Protein AF-A0A3N5GX51-F1 (afdb_monomer)

Radius of gyration: 27.59 Å; Cα contacts (8 Å, |Δi|>4): 186; chains: 1; bounding box: 92×57×41 Å

Nearest PDB structures (foldseek):
  5y5w-assembly4_D  TM=2.421E-01  e=8.648E+00  Homo sapiens

Solvent-accessible surface area (backbone atoms only — not comparable to full-atom values): 8881 Å² total; per-residue (Å²): 140,85,93,82,86,91,78,85,84,88,85,88,86,83,84,77,70,78,79,72,75,76,76,72,75,71,75,81,77,78,60,68,58,28,33,59,52,16,63,95,54,56,75,67,40,78,26,59,36,74,55,97,92,37,81,47,56,26,27,15,38,71,50,98,87,62,94,50,30,28,42,38,49,61,83,74,50,96,59,79,56,68,55,24,32,60,50,15,64,94,55,56,77,67,37,78,26,58,36,67,44,98,87,72,48,76,48,60,26,26,15,42,59,41,98,85,73,44,75,35,24,42,39,52,80,84,60,74,78,72,94,75,85,78,80,85,85,130

Secondary structure (DSSP, 8-state):
--------S----------------PPPPPPHHHHHTTTTPPTT-EEEEEETTEEEEEEEEE-TTSS-EEEEEGGG-SS--HHHHHTTTTPPTT-EEEEE-TTS-EEEEEEE--TTSPPPEEEETTPPPPTT------

Mean predicted aligned error: 16.86 Å

Sequence (138 aa):
MNRSTRLLGAILSFLIAPLALAQEHAPPAPPQEAVAACAGREAGASCAFQHDGRSVAGSCLAMSGGTLVACAPLHLRRGPPPEALEACRGQQDGASCQFTAPRGETIAGVCRSGPRGEPAACAPKDLPPPSGAGGSGG

Structure (mmCIF, N/CA/C/O backbone):
data_AF-A0A3N5GX51-F1
#
_entry.id   AF-A0A3N5GX51-F1
#
loop_
_atom_site.group_PDB
_atom_site.id
_atom_site.type_symbol
_atom_site.label_atom_id
_atom_site.label_alt_id
_atom_site.label_comp_id
_atom_site.label_asym_id
_atom_site.label_entity_id
_atom_site.label_seq_id
_atom_site.pdbx_PDB_ins_code
_atom_site.Cartn_x
_atom_site.Cartn_y
_atom_site.Cartn_z
_atom_site.occupancy
_atom_site.B_iso_or_equiv
_atom_site.auth_seq_id
_atom_site.auth_comp_id
_atom_site.auth_asym_id
_atom_site.auth_atom_id
_atom_site.pdbx_PDB_model_num
ATOM 1 N N . MET A 1 1 ? 76.720 -28.436 20.892 1.00 39.09 1 MET A N 1
ATOM 2 C CA . MET A 1 1 ? 75.809 -29.387 20.219 1.00 39.09 1 MET A CA 1
ATOM 3 C C . MET A 1 1 ? 75.014 -30.138 21.289 1.00 39.09 1 MET A C 1
ATOM 5 O O . MET A 1 1 ? 75.662 -30.605 22.205 1.00 39.09 1 MET A O 1
ATOM 9 N N . ASN A 1 2 ? 73.688 -30.280 21.371 1.00 38.16 2 ASN A N 1
ATOM 10 C CA . ASN A 1 2 ? 72.528 -29.879 20.574 1.00 38.16 2 ASN A CA 1
ATOM 11 C C . ASN A 1 2 ? 71.311 -29.817 21.529 1.00 38.16 2 ASN A C 1
ATOM 13 O O . ASN A 1 2 ? 71.095 -30.737 22.314 1.00 38.16 2 ASN A O 1
ATOM 17 N N . ARG A 1 3 ? 70.523 -28.736 21.457 1.00 49.31 3 ARG A N 1
ATOM 18 C CA . ARG A 1 3 ? 69.204 -28.574 22.092 1.00 49.31 3 ARG A CA 1
ATOM 19 C C . ARG A 1 3 ? 68.151 -28.856 21.024 1.00 49.31 3 ARG A C 1
ATOM 21 O O . ARG A 1 3 ? 67.994 -28.019 20.146 1.00 49.31 3 ARG A O 1
ATOM 28 N N . SER A 1 4 ? 67.502 -30.016 21.031 1.00 50.44 4 SER A N 1
ATOM 29 C CA . SER A 1 4 ? 66.404 -30.381 20.109 1.00 50.44 4 SER A CA 1
ATOM 30 C C . SER A 1 4 ? 66.030 -31.823 20.435 1.00 50.44 4 SER A C 1
ATOM 32 O O . SER A 1 4 ? 66.813 -32.717 20.163 1.00 50.44 4 SER A O 1
ATOM 34 N N . THR A 1 5 ? 64.935 -32.168 21.103 1.00 55.06 5 THR A N 1
ATOM 35 C CA . THR A 1 5 ? 63.580 -32.156 20.538 1.00 55.06 5 THR A CA 1
ATOM 36 C C . THR A 1 5 ? 62.630 -32.611 21.658 1.00 55.06 5 THR A C 1
ATOM 38 O O . THR A 1 5 ? 62.280 -33.778 21.784 1.00 55.06 5 THR A O 1
ATOM 41 N N . ARG A 1 6 ? 62.234 -31.694 22.542 1.00 53.66 6 ARG A N 1
ATOM 42 C CA . ARG A 1 6 ? 61.010 -31.858 23.337 1.00 53.66 6 ARG A CA 1
ATOM 43 C C . ARG A 1 6 ? 60.012 -30.898 22.733 1.00 53.66 6 ARG A C 1
ATOM 45 O O . ARG A 1 6 ? 60.163 -29.713 22.978 1.00 53.66 6 ARG A O 1
ATOM 52 N N . LEU A 1 7 ? 59.119 -31.405 21.888 1.00 48.09 7 LEU A N 1
ATOM 53 C CA . LEU A 1 7 ? 57.846 -30.807 21.449 1.00 48.09 7 LEU A CA 1
ATOM 54 C C . LEU A 1 7 ? 57.251 -31.737 20.374 1.00 48.09 7 LEU A C 1
ATOM 56 O O . LEU A 1 7 ? 57.010 -31.351 19.235 1.00 48.09 7 LEU A O 1
ATOM 60 N N . LEU A 1 8 ? 57.060 -33.010 20.731 1.00 50.62 8 LEU A N 1
ATOM 61 C CA . LEU A 1 8 ? 56.153 -33.881 19.990 1.00 50.62 8 LEU A CA 1
ATOM 62 C C . LEU A 1 8 ? 54.723 -33.513 20.401 1.00 50.62 8 LEU A C 1
ATOM 64 O O . LEU A 1 8 ? 54.283 -33.841 21.497 1.00 50.62 8 LEU A O 1
ATOM 68 N N . GLY A 1 9 ? 54.063 -32.768 19.513 1.00 50.22 9 GLY A N 1
ATOM 69 C CA . GLY A 1 9 ? 52.644 -32.892 19.173 1.00 50.22 9 GLY A CA 1
ATOM 70 C C . GLY A 1 9 ? 51.629 -32.891 20.313 1.00 50.22 9 GLY A C 1
ATOM 71 O O . GLY A 1 9 ? 51.115 -33.945 20.668 1.00 50.22 9 GLY A O 1
ATOM 72 N N . ALA A 1 10 ? 51.255 -31.710 20.808 1.00 55.56 10 ALA A N 1
ATOM 73 C CA . ALA A 1 10 ? 50.065 -31.569 21.652 1.00 55.56 10 ALA A CA 1
ATOM 74 C C . ALA A 1 10 ? 49.391 -30.188 21.546 1.00 55.56 10 ALA A C 1
ATOM 76 O O . ALA A 1 10 ? 48.939 -29.670 22.556 1.00 55.56 10 ALA A O 1
ATOM 77 N N . ILE A 1 11 ? 49.346 -29.536 20.372 1.00 57.50 11 ILE A N 1
ATOM 78 C CA . ILE A 1 11 ? 48.615 -28.255 20.236 1.00 57.50 11 ILE A CA 1
ATOM 79 C C . ILE A 1 11 ? 48.038 -28.058 18.821 1.00 57.50 11 ILE A C 1
ATOM 81 O O . ILE A 1 11 ? 48.350 -27.089 18.137 1.00 57.50 11 ILE A O 1
ATOM 85 N N . LEU A 1 12 ? 47.200 -28.984 18.348 1.00 56.91 12 LEU A N 1
ATOM 86 C CA . LEU A 1 12 ? 46.427 -28.779 17.109 1.00 56.91 12 LEU A CA 1
ATOM 87 C C . LEU A 1 12 ? 44.989 -29.316 17.212 1.00 56.91 12 LEU A C 1
ATOM 89 O O . LEU A 1 12 ? 44.415 -29.766 16.228 1.00 56.91 12 LEU A O 1
ATOM 93 N N . SER A 1 13 ? 44.394 -29.238 18.409 1.00 58.62 13 SER A N 1
ATOM 94 C CA . SER A 1 13 ? 43.065 -29.807 18.698 1.00 58.62 13 SER A CA 1
ATOM 95 C C . SER A 1 13 ? 42.041 -28.811 19.262 1.00 58.62 13 SER A C 1
ATOM 97 O O . SER A 1 13 ? 41.167 -29.224 20.012 1.00 58.62 13 SER A O 1
ATOM 99 N N . PHE A 1 14 ? 42.106 -27.516 18.923 1.00 56.25 14 PHE A N 1
ATOM 100 C CA . PHE A 1 14 ? 41.074 -26.537 19.330 1.00 56.25 14 PHE A CA 1
ATOM 101 C C . PHE A 1 14 ? 40.836 -25.424 18.289 1.00 56.25 14 PHE A C 1
ATOM 103 O O . PHE A 1 14 ? 40.862 -24.238 18.594 1.00 56.25 14 PHE A O 1
ATOM 110 N N . LEU A 1 15 ? 40.580 -25.807 17.034 1.00 54.66 15 LEU A N 1
ATOM 111 C CA . LEU A 1 15 ? 40.000 -24.917 16.012 1.00 54.66 15 LEU A CA 1
ATOM 112 C C . LEU A 1 15 ? 38.788 -25.565 15.326 1.00 54.66 15 LEU A C 1
ATOM 114 O O . LEU A 1 15 ? 38.605 -25.460 14.120 1.00 54.66 15 LEU A O 1
ATOM 118 N N . ILE A 1 16 ? 37.938 -26.237 16.102 1.00 58.69 16 ILE A N 1
ATOM 119 C CA . ILE A 1 16 ? 36.578 -26.564 15.666 1.00 58.69 16 ILE A CA 1
ATOM 120 C C . ILE A 1 16 ? 35.664 -25.651 16.472 1.00 58.69 16 ILE A C 1
ATOM 122 O O . ILE A 1 16 ? 35.064 -26.049 17.468 1.00 58.69 16 ILE A O 1
ATOM 126 N N . ALA A 1 17 ? 35.630 -24.376 16.079 1.00 57.59 17 ALA A N 1
ATOM 127 C CA . ALA A 1 17 ? 34.497 -23.540 16.431 1.00 57.59 17 ALA A CA 1
ATOM 128 C C . ALA A 1 17 ? 33.246 -24.285 15.942 1.00 57.59 17 ALA A C 1
ATOM 130 O O . ALA A 1 17 ? 33.249 -24.746 14.793 1.00 57.59 17 ALA A O 1
ATOM 131 N N . PRO A 1 18 ? 32.189 -24.444 16.757 1.00 49.53 18 PRO A N 1
ATOM 132 C CA . PRO A 1 18 ? 30.918 -24.814 16.181 1.00 49.53 18 PRO A CA 1
ATOM 133 C C . PRO A 1 18 ? 30.607 -23.672 15.217 1.00 49.53 18 PRO A C 1
ATOM 135 O O . PRO A 1 18 ? 30.454 -22.523 15.636 1.00 49.53 18 PRO A O 1
ATOM 138 N N . LEU A 1 19 ? 30.601 -23.975 13.919 1.00 54.62 19 LEU A N 1
ATOM 139 C CA . LEU A 1 19 ? 29.862 -23.199 12.941 1.00 54.62 19 LEU A CA 1
ATOM 140 C C . LEU A 1 19 ? 28.436 -23.205 13.474 1.00 54.62 19 LEU A C 1
ATOM 142 O O . LEU A 1 19 ? 27.671 -24.139 13.240 1.00 54.62 19 LEU A O 1
ATOM 146 N N . ALA A 1 20 ? 28.138 -22.209 14.308 1.00 54.41 20 ALA A N 1
ATOM 147 C CA . ALA A 1 20 ? 26.796 -21.826 14.645 1.00 54.41 20 ALA A CA 1
ATOM 148 C C . ALA A 1 20 ? 26.153 -21.620 13.285 1.00 54.41 20 ALA A C 1
ATOM 150 O O . ALA A 1 20 ? 26.490 -20.674 12.571 1.00 54.41 20 ALA A O 1
ATOM 151 N N . LEU A 1 21 ? 25.339 -22.592 12.880 1.00 47.53 21 LEU A N 1
ATOM 152 C CA . LEU A 1 21 ? 24.487 -22.461 11.726 1.00 47.53 21 LEU A CA 1
ATOM 153 C C . LEU A 1 21 ? 23.607 -21.266 12.060 1.00 47.53 21 LEU A C 1
ATOM 155 O O . LEU A 1 21 ? 22.617 -21.385 12.783 1.00 47.53 21 LEU A O 1
ATOM 159 N N . ALA A 1 22 ? 24.019 -20.097 11.578 1.00 53.72 22 ALA A N 1
ATOM 160 C CA . ALA A 1 22 ? 23.105 -19.047 11.224 1.00 53.72 22 ALA A CA 1
ATOM 161 C C . ALA A 1 22 ? 22.161 -19.707 10.219 1.00 53.72 22 ALA A C 1
ATOM 163 O O . ALA A 1 22 ? 22.420 -19.750 9.021 1.00 53.72 22 ALA A O 1
ATOM 164 N N . GLN A 1 23 ? 21.111 -20.337 10.745 1.00 52.75 23 GLN A N 1
ATOM 165 C CA . GLN A 1 23 ? 19.905 -20.662 10.013 1.00 52.75 23 GLN A CA 1
ATOM 166 C C . GLN A 1 23 ? 19.317 -19.296 9.674 1.00 52.75 23 GLN A C 1
ATOM 168 O O . GLN A 1 23 ? 18.456 -18.772 10.386 1.00 52.75 23 GLN A O 1
ATOM 173 N N . GLU A 1 24 ? 19.909 -18.658 8.667 1.00 42.06 24 GLU A N 1
ATOM 174 C CA . GLU A 1 24 ? 19.423 -17.438 8.065 1.00 42.06 24 GLU A CA 1
ATOM 175 C C . GLU A 1 24 ? 18.073 -17.838 7.489 1.00 42.06 24 GLU A C 1
ATOM 177 O O . GLU A 1 24 ? 17.985 -18.502 6.457 1.00 42.06 24 GLU A O 1
ATOM 182 N N . HIS A 1 25 ? 17.025 -17.594 8.277 1.00 47.31 25 HIS A N 1
ATOM 183 C CA . HIS A 1 25 ? 15.653 -17.871 7.903 1.00 47.31 25 HIS A CA 1
ATOM 184 C C . HIS A 1 25 ? 15.378 -17.010 6.680 1.00 47.31 25 HIS A C 1
ATOM 186 O O . HIS A 1 25 ? 15.026 -15.835 6.805 1.00 47.31 25 HIS A O 1
ATOM 192 N N . ALA A 1 26 ? 15.602 -17.588 5.501 1.00 56.78 26 ALA A N 1
ATOM 193 C CA . ALA A 1 26 ? 15.223 -16.966 4.257 1.00 56.78 26 ALA A CA 1
ATOM 194 C C . ALA A 1 26 ? 13.728 -16.642 4.378 1.00 56.78 26 ALA A C 1
ATOM 196 O O . ALA A 1 26 ? 12.948 -17.514 4.784 1.00 56.78 26 ALA A O 1
ATOM 197 N N . PRO A 1 27 ? 13.323 -15.390 4.114 1.00 61.72 27 PRO A N 1
ATOM 198 C CA . PRO A 1 27 ? 11.922 -15.029 4.181 1.00 61.72 27 PRO A CA 1
ATOM 199 C C . PRO A 1 27 ? 11.120 -15.973 3.274 1.00 61.72 27 PRO A C 1
ATOM 201 O O . PRO A 1 27 ? 11.611 -16.359 2.208 1.00 61.72 27 PRO A O 1
ATOM 204 N N . PRO A 1 28 ? 9.911 -16.379 3.695 1.00 68.88 28 PRO A N 1
ATOM 205 C CA . PRO A 1 28 ? 9.097 -17.303 2.922 1.00 68.88 28 PRO A CA 1
ATOM 206 C C . PRO A 1 28 ? 8.882 -16.749 1.511 1.00 68.88 28 PRO A C 1
ATOM 208 O O . PRO A 1 28 ? 8.533 -15.578 1.338 1.00 68.88 28 PRO A O 1
ATOM 211 N N . ALA A 1 29 ? 9.114 -17.595 0.506 1.00 75.81 29 ALA A N 1
ATOM 212 C CA . ALA A 1 29 ? 8.829 -17.257 -0.881 1.00 75.81 29 ALA A CA 1
ATOM 213 C C . ALA A 1 29 ? 7.332 -16.929 -1.040 1.00 75.81 29 ALA A C 1
ATOM 215 O O . ALA A 1 29 ? 6.501 -17.528 -0.347 1.00 75.81 29 ALA A O 1
ATOM 216 N N . PRO A 1 30 ? 6.964 -15.984 -1.924 1.00 78.12 30 PRO A N 1
ATOM 217 C CA . PRO A 1 30 ? 5.563 -15.668 -2.150 1.00 78.12 30 PRO A CA 1
ATOM 218 C C . PRO A 1 30 ? 4.811 -16.896 -2.686 1.00 78.12 30 PRO A C 1
ATOM 220 O O . PRO A 1 30 ? 5.393 -17.694 -3.427 1.00 78.12 30 PRO A O 1
ATOM 223 N N . PRO A 1 31 ? 3.513 -17.034 -2.366 1.00 86.06 31 PRO A N 1
ATOM 224 C CA . PRO A 1 31 ? 2.691 -18.094 -2.931 1.00 86.06 31 PRO A CA 1
ATOM 225 C C . PRO A 1 31 ? 2.658 -18.003 -4.463 1.00 86.06 31 PRO A C 1
ATOM 227 O O . PRO A 1 31 ? 2.616 -16.909 -5.041 1.00 86.06 31 PRO A O 1
ATOM 230 N N . GLN A 1 32 ? 2.669 -19.159 -5.129 1.00 88.19 32 GLN A N 1
ATOM 231 C CA . GLN A 1 32 ? 2.775 -19.259 -6.589 1.00 88.19 32 GLN A CA 1
ATOM 232 C C . GLN A 1 32 ? 1.616 -18.527 -7.285 1.00 88.19 32 GLN A C 1
ATOM 234 O O . GLN A 1 32 ? 1.808 -17.856 -8.298 1.00 88.19 32 GLN A O 1
ATOM 239 N N . GLU A 1 33 ? 0.417 -18.611 -6.713 1.00 89.31 33 GLU A N 1
ATOM 240 C CA . GLU A 1 33 ? -0.793 -17.951 -7.192 1.00 89.31 33 GLU A CA 1
ATOM 241 C C . GLU A 1 33 ? -0.687 -16.416 -7.185 1.00 89.31 33 GLU A C 1
ATOM 243 O O . GLU A 1 33 ? -1.211 -15.764 -8.090 1.00 89.31 33 GLU A O 1
ATOM 248 N N . ALA A 1 34 ? 0.057 -15.826 -6.243 1.00 89.50 34 ALA A N 1
ATOM 249 C CA . ALA A 1 34 ? 0.304 -14.385 -6.218 1.00 89.50 34 ALA A CA 1
ATOM 250 C C . ALA A 1 34 ? 1.264 -13.951 -7.334 1.00 89.50 34 ALA A C 1
ATOM 252 O O . ALA A 1 34 ? 1.091 -12.878 -7.914 1.00 89.50 34 ALA A O 1
ATOM 253 N N . VAL A 1 35 ? 2.261 -14.778 -7.660 1.00 89.50 35 VAL A N 1
ATOM 254 C CA . VAL A 1 35 ? 3.176 -14.533 -8.788 1.00 89.50 35 VAL A CA 1
ATOM 255 C C . VAL A 1 35 ? 2.429 -14.681 -10.114 1.00 89.50 35 VAL A C 1
ATOM 257 O O . VAL A 1 35 ? 2.526 -13.815 -10.982 1.00 89.50 35 VAL A O 1
ATOM 260 N N . ALA A 1 36 ? 1.616 -15.731 -10.252 1.00 91.25 36 ALA A N 1
ATOM 261 C CA . ALA A 1 36 ? 0.816 -15.981 -11.449 1.00 91.25 36 ALA A CA 1
ATOM 262 C C . ALA A 1 36 ? -0.171 -14.839 -11.745 1.00 91.25 36 ALA A C 1
ATOM 264 O O . ALA A 1 36 ? -0.317 -14.443 -12.900 1.00 91.25 36 ALA A O 1
ATOM 265 N N . ALA A 1 37 ? -0.790 -14.250 -10.715 1.00 90.69 37 ALA A N 1
ATOM 266 C CA . ALA A 1 37 ? -1.695 -13.109 -10.873 1.00 90.69 37 ALA A CA 1
ATOM 267 C C . ALA A 1 37 ? -1.025 -11.871 -11.506 1.00 90.69 37 ALA A C 1
ATOM 269 O O . ALA A 1 37 ? -1.713 -11.038 -12.104 1.00 90.69 37 ALA A O 1
ATOM 270 N N . CYS A 1 38 ? 0.302 -11.765 -11.402 1.00 91.81 38 CYS A N 1
ATOM 271 C CA . CYS A 1 38 ? 1.110 -10.666 -11.926 1.00 91.81 38 CYS A CA 1
ATOM 272 C C . CYS A 1 38 ? 2.002 -11.051 -13.113 1.00 91.81 38 CYS A C 1
ATOM 274 O O . CYS A 1 38 ? 2.758 -10.211 -13.601 1.00 91.81 38 CYS A O 1
ATOM 276 N N . ALA A 1 39 ? 1.899 -12.282 -13.620 1.00 89.12 39 ALA A N 1
ATOM 277 C CA . ALA A 1 39 ? 2.650 -12.717 -14.790 1.00 89.12 39 ALA A CA 1
ATOM 278 C C . ALA A 1 39 ? 2.319 -11.830 -16.004 1.00 89.12 39 ALA A C 1
ATOM 280 O O . ALA A 1 39 ? 1.160 -11.699 -16.398 1.00 89.12 39 ALA A O 1
ATOM 281 N N . GLY A 1 40 ? 3.343 -11.188 -16.573 1.00 84.19 40 GLY A N 1
ATOM 282 C CA . GLY A 1 40 ? 3.189 -10.264 -17.701 1.00 84.19 40 GLY A CA 1
ATOM 283 C C . GLY A 1 40 ? 2.499 -8.937 -17.361 1.00 84.19 40 GLY A C 1
ATOM 284 O O . GLY A 1 40 ? 2.127 -8.207 -18.276 1.00 84.19 40 GLY A O 1
ATOM 285 N N . ARG A 1 41 ? 2.308 -8.615 -16.074 1.00 86.00 41 ARG A N 1
ATOM 286 C CA . ARG A 1 41 ? 1.761 -7.329 -15.623 1.00 86.00 41 ARG A CA 1
ATOM 287 C C . ARG A 1 41 ? 2.865 -6.386 -15.162 1.00 86.00 41 ARG A C 1
ATOM 289 O O . ARG A 1 41 ? 3.918 -6.810 -14.698 1.00 86.00 41 ARG A O 1
ATOM 296 N N . GLU A 1 42 ? 2.589 -5.093 -15.252 1.00 82.69 42 GLU A N 1
ATOM 297 C CA . GLU A 1 42 ? 3.498 -4.042 -14.798 1.00 82.69 42 GLU A CA 1
ATOM 298 C C . GLU A 1 42 ? 3.390 -3.816 -13.284 1.00 82.69 42 GLU A C 1
ATOM 300 O O . GLU A 1 42 ? 2.371 -4.122 -12.653 1.00 82.69 42 GLU A O 1
ATOM 305 N N . ALA A 1 43 ? 4.436 -3.242 -12.685 1.00 82.88 43 ALA A N 1
ATOM 306 C CA . ALA A 1 43 ? 4.383 -2.816 -11.292 1.00 82.88 43 ALA A CA 1
ATOM 307 C C . ALA A 1 43 ? 3.262 -1.778 -11.093 1.00 82.88 43 ALA A C 1
ATOM 309 O O . ALA A 1 43 ? 3.125 -0.832 -11.861 1.00 82.88 43 ALA A O 1
ATOM 310 N N . GLY A 1 44 ? 2.456 -1.954 -10.047 1.00 75.69 44 GLY A N 1
ATOM 311 C CA . GLY A 1 44 ? 1.294 -1.115 -9.755 1.00 75.69 44 GLY A CA 1
ATOM 312 C C . GLY A 1 44 ? -0.020 -1.589 -10.381 1.00 75.69 44 GLY A C 1
ATOM 313 O O . GLY A 1 44 ? -1.070 -1.125 -9.943 1.00 75.69 44 GLY A O 1
ATOM 314 N N . ALA A 1 45 ? -0.003 -2.544 -11.318 1.00 86.69 45 ALA A N 1
ATOM 315 C CA . ALA A 1 45 ? -1.232 -3.117 -11.864 1.00 86.69 45 ALA A CA 1
ATOM 316 C C . ALA A 1 45 ? -2.064 -3.798 -10.766 1.00 86.69 45 ALA A C 1
ATOM 318 O O . ALA A 1 45 ? -1.522 -4.523 -9.927 1.00 86.69 45 ALA A O 1
ATOM 319 N N . SER A 1 46 ? -3.381 -3.589 -10.780 1.00 86.56 46 SER A N 1
ATOM 320 C CA . SER A 1 46 ? -4.303 -4.286 -9.882 1.00 86.56 46 SER A CA 1
ATOM 321 C C . SER A 1 46 ? -4.288 -5.792 -10.152 1.00 86.56 46 SER A C 1
ATOM 323 O O . SER A 1 46 ? -4.279 -6.234 -11.304 1.00 86.56 46 SER A O 1
ATOM 325 N N . CYS A 1 47 ? -4.308 -6.582 -9.086 1.00 90.56 47 CYS A N 1
ATOM 326 C CA . CYS A 1 47 ? -4.302 -8.039 -9.127 1.00 90.56 47 CYS A CA 1
ATOM 327 C C . CYS A 1 47 ? -5.175 -8.606 -8.001 1.00 90.56 47 CYS A C 1
ATOM 329 O O . CYS A 1 47 ? -5.409 -7.946 -6.988 1.00 90.56 47 CYS A O 1
ATOM 331 N N . ALA A 1 48 ? -5.655 -9.836 -8.172 1.00 90.56 48 ALA A N 1
ATOM 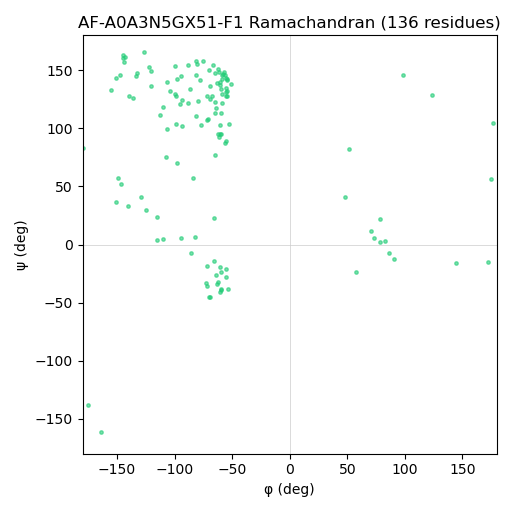332 C CA . ALA A 1 48 ? -6.340 -10.585 -7.127 1.00 90.56 48 ALA A CA 1
ATOM 333 C C . ALA A 1 48 ? -6.057 -12.084 -7.282 1.00 90.56 48 ALA A C 1
ATOM 335 O O . ALA A 1 48 ? -5.917 -12.570 -8.406 1.00 90.56 48 ALA A O 1
ATOM 336 N N . PHE A 1 49 ? -5.976 -12.809 -6.169 1.00 90.56 49 PHE A N 1
ATOM 337 C CA . PHE A 1 49 ? -5.797 -14.263 -6.146 1.00 90.56 49 PHE A CA 1
ATOM 338 C C . PHE A 1 49 ? -6.549 -14.892 -4.969 1.00 90.56 49 PHE A C 1
ATOM 340 O O . PHE A 1 49 ? -6.942 -14.202 -4.030 1.00 90.56 49 PHE A O 1
ATOM 347 N N . GLN A 1 50 ? -6.768 -16.205 -5.026 1.00 88.38 50 GLN A N 1
ATOM 348 C CA . GLN A 1 50 ? -7.365 -16.977 -3.936 1.00 88.38 50 GLN A CA 1
ATOM 349 C C . GLN A 1 50 ? -6.258 -17.663 -3.136 1.00 88.38 50 GLN A C 1
ATOM 351 O O . GLN A 1 50 ? -5.452 -18.376 -3.722 1.00 88.38 50 GLN A O 1
ATOM 356 N N . HIS A 1 51 ? -6.252 -17.496 -1.818 1.00 84.50 51 HIS A N 1
ATOM 357 C CA . HIS A 1 51 ? -5.328 -18.178 -0.910 1.00 84.50 51 HIS A CA 1
ATOM 358 C C . HIS A 1 51 ? -6.082 -18.603 0.347 1.00 84.50 51 HIS A C 1
ATOM 360 O O . HIS A 1 51 ? -6.815 -17.797 0.923 1.00 84.50 51 HIS A O 1
ATOM 366 N N . ASP A 1 52 ? -5.983 -19.880 0.724 1.00 84.31 52 ASP A N 1
ATOM 367 C CA . ASP A 1 52 ? -6.725 -20.472 1.851 1.00 84.31 52 ASP A CA 1
ATOM 368 C C . ASP A 1 52 ? -8.234 -20.146 1.854 1.00 84.31 52 ASP A C 1
ATOM 370 O O . ASP A 1 52 ? -8.837 -19.816 2.877 1.00 84.31 52 ASP A O 1
ATOM 374 N N . GLY A 1 53 ? -8.862 -20.177 0.673 1.00 83.00 53 GLY A N 1
ATOM 375 C CA . GLY A 1 53 ? -10.292 -19.886 0.511 1.00 83.00 53 GLY A CA 1
ATOM 376 C C . GLY A 1 53 ? -10.672 -18.407 0.658 1.00 83.00 53 GLY A C 1
ATOM 377 O O . GLY A 1 53 ? -11.857 -18.078 0.607 1.00 83.00 53 GLY A O 1
ATOM 378 N N . ARG A 1 54 ? -9.697 -17.502 0.805 1.00 84.12 54 ARG A N 1
ATOM 379 C CA . ARG A 1 54 ? -9.905 -16.051 0.857 1.00 84.12 54 ARG A CA 1
ATOM 380 C C . ARG A 1 54 ? -9.441 -15.389 -0.432 1.00 84.12 54 ARG A C 1
ATOM 382 O O . ARG A 1 54 ? -8.394 -15.730 -0.975 1.00 84.12 54 ARG A O 1
ATOM 389 N N . SER A 1 55 ? -10.218 -14.412 -0.888 1.00 85.31 55 SER A N 1
ATOM 390 C CA . SER A 1 55 ? -9.812 -13.532 -1.978 1.00 85.31 55 SER A CA 1
ATOM 391 C C . SER A 1 55 ? -8.878 -12.456 -1.441 1.00 85.31 55 SER A C 1
ATOM 393 O O . SER A 1 55 ? -9.228 -11.734 -0.507 1.00 85.31 55 SER A O 1
ATOM 395 N N . VAL A 1 56 ? -7.686 -12.363 -2.019 1.00 87.50 56 VAL A N 1
ATOM 396 C CA . VAL A 1 56 ? -6.672 -11.368 -1.682 1.00 87.50 56 VAL A CA 1
ATOM 397 C C . VAL A 1 56 ? -6.525 -10.440 -2.875 1.00 87.50 56 VAL A C 1
ATOM 399 O O . VAL A 1 56 ? -6.035 -10.849 -3.926 1.00 87.50 56 VAL A O 1
ATOM 402 N N . ALA A 1 57 ? -6.955 -9.189 -2.716 1.00 88.50 57 ALA A N 1
ATOM 403 C CA . ALA A 1 57 ? -6.789 -8.146 -3.719 1.00 88.50 57 ALA A CA 1
ATOM 404 C C . ALA A 1 57 ? -5.576 -7.268 -3.397 1.00 88.50 57 ALA A C 1
ATOM 406 O O . ALA A 1 57 ? -5.321 -6.915 -2.240 1.00 88.50 57 ALA A O 1
ATOM 407 N N . GLY A 1 58 ? -4.854 -6.855 -4.433 1.00 88.50 58 GLY A N 1
ATOM 408 C CA . GLY A 1 58 ? -3.883 -5.793 -4.290 1.00 88.50 58 GLY A CA 1
ATOM 409 C C . GLY A 1 58 ? -3.217 -5.353 -5.578 1.00 88.50 58 GLY A C 1
ATOM 410 O O . GLY A 1 58 ? -3.890 -5.159 -6.590 1.00 88.50 58 GLY A O 1
ATOM 411 N N . SER A 1 59 ? -1.908 -5.121 -5.523 1.00 89.00 59 SER A N 1
ATOM 412 C CA . SER A 1 59 ? -1.151 -4.586 -6.654 1.00 89.00 59 SER A CA 1
ATOM 413 C C . SER A 1 59 ? 0.131 -5.368 -6.889 1.00 89.00 59 SER A C 1
ATOM 415 O O . SER A 1 59 ? 0.792 -5.796 -5.942 1.00 89.00 59 SER A O 1
ATOM 417 N N . CYS A 1 60 ? 0.512 -5.506 -8.156 1.00 90.25 60 CYS A N 1
ATOM 418 C CA . CYS A 1 60 ? 1.768 -6.130 -8.542 1.00 90.25 60 CYS A CA 1
ATOM 419 C C . CYS A 1 60 ? 2.952 -5.294 -8.045 1.00 90.25 60 CYS A C 1
ATOM 421 O O . CYS A 1 60 ? 3.068 -4.111 -8.369 1.00 90.25 60 CYS A O 1
ATOM 423 N N . LEU A 1 61 ? 3.830 -5.898 -7.247 1.00 85.19 61 LEU A N 1
ATOM 424 C CA . LEU A 1 61 ? 5.048 -5.271 -6.735 1.00 85.19 61 LEU A CA 1
ATOM 425 C C . LEU A 1 61 ? 6.269 -6.062 -7.184 1.00 85.19 61 LEU A C 1
ATOM 427 O O . LEU A 1 61 ? 6.280 -7.288 -7.099 1.00 85.19 61 LEU A O 1
ATOM 431 N N . ALA A 1 62 ? 7.303 -5.346 -7.625 1.00 83.38 62 ALA A N 1
ATOM 432 C CA . ALA A 1 62 ? 8.606 -5.937 -7.881 1.00 83.38 62 ALA A CA 1
ATOM 433 C C . ALA A 1 62 ? 9.280 -6.279 -6.546 1.00 83.38 62 ALA A C 1
ATOM 435 O O . ALA A 1 62 ? 9.382 -5.425 -5.661 1.00 83.38 62 ALA A O 1
ATOM 436 N N . MET A 1 63 ? 9.739 -7.519 -6.398 1.00 71.00 63 MET A N 1
ATOM 437 C CA . MET A 1 63 ? 10.525 -7.922 -5.232 1.00 71.00 63 MET A CA 1
ATOM 438 C C . MET A 1 63 ? 11.995 -7.512 -5.392 1.00 71.00 63 MET A C 1
ATOM 440 O O . MET A 1 63 ? 12.545 -7.520 -6.498 1.00 71.00 63 MET A O 1
ATOM 444 N N . SER A 1 64 ? 12.645 -7.165 -4.277 1.00 60.78 64 SER A N 1
ATOM 445 C CA . SER A 1 64 ? 14.081 -6.868 -4.221 1.00 60.78 64 SER A CA 1
ATOM 446 C C . SER A 1 64 ? 14.877 -8.104 -4.660 1.00 60.78 64 SER A C 1
ATOM 448 O O . SER A 1 64 ? 14.970 -9.071 -3.912 1.00 60.78 64 SER A O 1
ATOM 450 N N . GLY A 1 65 ? 15.394 -8.098 -5.891 1.00 60.75 65 GLY A N 1
ATOM 451 C CA . GLY A 1 65 ? 16.041 -9.261 -6.520 1.00 60.75 65 GLY A CA 1
ATOM 452 C C . GLY A 1 65 ? 15.799 -9.380 -8.031 1.00 60.75 65 GLY A C 1
ATOM 453 O O . GLY A 1 65 ? 16.568 -10.049 -8.710 1.00 60.75 65 GLY A O 1
ATOM 454 N N . GLY A 1 66 ? 14.804 -8.664 -8.570 1.00 60.50 66 GLY A N 1
ATOM 455 C CA . GLY A 1 66 ? 14.619 -8.486 -10.015 1.00 60.50 66 GLY A CA 1
ATOM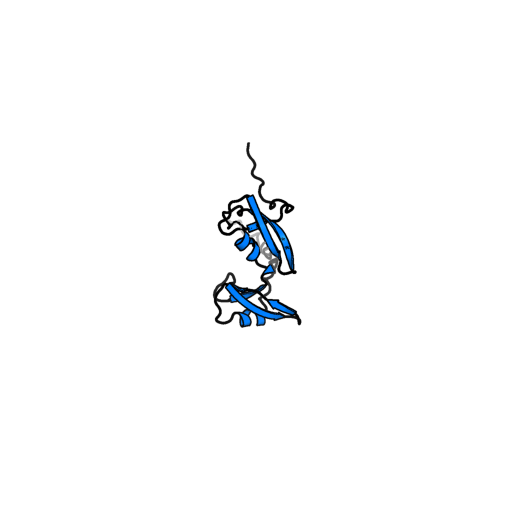 456 C C . GLY A 1 66 ? 13.587 -9.418 -10.663 1.00 60.50 66 GLY A C 1
ATOM 457 O O . GLY A 1 66 ? 13.396 -10.561 -10.257 1.00 60.50 66 GLY A O 1
ATOM 458 N N . THR A 1 67 ? 12.905 -8.859 -11.671 1.00 59.56 67 THR A N 1
ATOM 459 C CA . THR A 1 67 ? 11.915 -9.430 -12.618 1.00 59.56 67 THR A CA 1
ATOM 460 C C . THR A 1 67 ? 10.648 -10.090 -12.072 1.00 59.56 67 THR A C 1
ATOM 462 O O . THR A 1 67 ? 9.648 -10.135 -12.786 1.00 59.56 67 THR A O 1
ATOM 465 N N . LEU A 1 68 ? 10.636 -10.570 -10.831 1.00 62.03 68 LEU A N 1
ATOM 466 C CA . LEU A 1 68 ? 9.435 -11.141 -10.230 1.00 62.03 68 LEU A CA 1
ATOM 467 C C . LEU A 1 68 ? 8.526 -10.034 -9.692 1.00 62.03 68 LEU A C 1
ATOM 469 O O . LEU A 1 68 ? 8.832 -9.373 -8.696 1.00 62.03 68 LEU A O 1
ATOM 473 N N . VAL A 1 69 ? 7.391 -9.866 -10.366 1.00 77.38 69 VAL A N 1
ATOM 474 C CA . VAL A 1 69 ? 6.222 -9.142 -9.866 1.00 77.38 69 VAL A CA 1
ATOM 475 C C . VAL A 1 69 ? 5.273 -10.139 -9.212 1.00 77.38 69 VAL A C 1
ATOM 477 O O . VAL A 1 69 ? 4.856 -11.110 -9.839 1.00 77.38 69 VAL A O 1
ATOM 480 N N . ALA A 1 70 ? 4.933 -9.901 -7.950 1.00 87.62 70 ALA A N 1
ATOM 481 C CA . ALA A 1 70 ? 3.949 -10.691 -7.217 1.00 87.62 70 ALA A CA 1
ATOM 482 C C . ALA A 1 70 ? 2.801 -9.801 -6.749 1.00 87.62 70 ALA A C 1
ATOM 484 O O . ALA A 1 70 ? 2.989 -8.609 -6.480 1.00 87.62 70 ALA A O 1
ATOM 485 N N . CYS A 1 71 ? 1.610 -10.383 -6.650 1.00 88.44 71 CYS A N 1
ATOM 486 C CA . CYS A 1 71 ? 0.444 -9.687 -6.142 1.00 88.44 71 CYS A CA 1
ATOM 487 C C . CYS A 1 71 ? 0.589 -9.462 -4.639 1.00 88.44 71 CYS A C 1
ATOM 489 O O . CYS A 1 71 ? 0.499 -10.400 -3.848 1.00 88.44 71 CYS A O 1
ATOM 491 N N . ALA A 1 72 ? 0.826 -8.214 -4.246 1.00 84.94 72 ALA A N 1
ATOM 492 C CA . ALA A 1 72 ? 0.939 -7.839 -2.850 1.00 84.94 72 ALA A CA 1
ATOM 493 C C . ALA A 1 72 ? -0.382 -7.228 -2.360 1.00 84.94 72 ALA A C 1
ATOM 495 O O . ALA A 1 72 ? -0.876 -6.288 -2.994 1.00 84.94 72 ALA A O 1
ATOM 496 N N . PRO A 1 73 ? -0.939 -7.700 -1.227 1.00 80.00 73 PRO A N 1
ATOM 497 C CA . PRO A 1 73 ? -2.077 -7.060 -0.581 1.00 80.00 73 PRO A CA 1
ATOM 498 C C . PRO A 1 73 ? -1.830 -5.564 -0.364 1.00 80.00 73 PRO A C 1
ATOM 500 O O . PRO A 1 73 ? -0.753 -5.169 0.092 1.00 80.00 73 PRO A O 1
ATOM 503 N N . LEU A 1 74 ? -2.845 -4.729 -0.608 1.00 66.12 74 LEU A N 1
ATOM 504 C CA . LEU A 1 74 ? -2.752 -3.271 -0.407 1.00 66.12 74 LEU A CA 1
ATOM 505 C C . LEU A 1 74 ? -2.331 -2.896 1.023 1.00 66.12 74 LEU A C 1
ATOM 507 O O . LEU A 1 74 ? -1.676 -1.880 1.225 1.00 66.12 74 LEU A O 1
ATOM 511 N N . HIS A 1 75 ? -2.642 -3.746 2.004 1.00 62.50 75 HIS A N 1
ATOM 512 C CA . HIS A 1 75 ? -2.338 -3.534 3.423 1.00 62.50 75 HIS A CA 1
ATOM 513 C C . HIS A 1 75 ? -0.845 -3.671 3.767 1.00 62.50 75 HIS A C 1
ATOM 515 O O . HIS A 1 75 ? -0.423 -3.212 4.823 1.00 62.50 75 HIS A O 1
ATOM 521 N N . LEU A 1 76 ? -0.040 -4.306 2.903 1.00 55.31 76 LEU A N 1
ATOM 522 C CA . LEU A 1 76 ? 1.412 -4.420 3.095 1.00 55.31 76 LEU A CA 1
ATOM 523 C C . LEU A 1 76 ? 2.174 -3.201 2.558 1.00 55.31 76 LEU A C 1
ATOM 525 O O . LEU A 1 76 ? 3.381 -3.077 2.786 1.00 55.31 76 LEU A O 1
ATOM 529 N N . ARG A 1 77 ? 1.496 -2.269 1.872 1.00 61.78 77 ARG A N 1
ATOM 530 C CA . ARG A 1 77 ? 2.081 -0.961 1.565 1.00 61.78 77 ARG A CA 1
ATOM 531 C C . ARG A 1 77 ? 2.283 -0.246 2.903 1.00 61.78 77 ARG A C 1
ATOM 533 O O . ARG A 1 77 ? 1.319 0.118 3.560 1.00 61.78 77 ARG A O 1
ATOM 540 N N . ARG A 1 78 ? 3.540 -0.007 3.300 1.00 65.31 78 ARG A N 1
ATOM 541 C CA . ARG A 1 78 ? 3.920 0.809 4.480 1.00 65.31 78 ARG A CA 1
ATOM 542 C C . ARG A 1 78 ? 3.545 2.301 4.343 1.00 65.31 78 ARG A C 1
ATOM 544 O O . ARG A 1 78 ? 4.189 3.151 4.948 1.00 65.31 78 ARG A O 1
ATOM 551 N N . GLY A 1 79 ? 2.571 2.636 3.505 1.00 72.62 79 GLY A N 1
ATOM 552 C CA . GLY A 1 79 ? 2.208 4.002 3.160 1.00 72.62 79 GLY A CA 1
ATOM 553 C C . GLY A 1 79 ? 0.721 4.271 3.375 1.00 72.62 79 GLY A C 1
ATOM 554 O O . GLY A 1 79 ? -0.059 3.331 3.535 1.00 72.62 79 GLY A O 1
ATOM 555 N N . PRO A 1 80 ? 0.329 5.553 3.379 1.00 77.19 80 PRO A N 1
ATOM 556 C CA . PRO A 1 80 ? -1.071 5.942 3.440 1.00 77.19 80 PRO A CA 1
ATOM 557 C C . PRO A 1 80 ? -1.861 5.331 2.270 1.00 77.19 80 PRO A C 1
ATOM 559 O O . PRO A 1 80 ? -1.305 5.136 1.182 1.00 77.19 80 PRO A O 1
ATOM 562 N N . PRO A 1 81 ? -3.151 5.019 2.478 1.00 82.38 81 PRO A N 1
ATOM 563 C CA . PRO A 1 81 ? -4.000 4.509 1.412 1.00 82.38 81 PRO A CA 1
ATOM 564 C C . PRO A 1 81 ? -4.141 5.557 0.287 1.00 82.38 81 PRO A C 1
ATOM 566 O O . PRO A 1 81 ? -4.072 6.760 0.567 1.00 82.38 81 PRO A O 1
ATOM 569 N N . PRO A 1 82 ? -4.342 5.137 -0.976 1.00 84.19 82 PRO A N 1
ATOM 570 C CA . PRO A 1 82 ? -4.474 6.054 -2.110 1.00 84.19 82 PRO A CA 1
ATOM 571 C C . PRO A 1 82 ? -5.548 7.123 -1.900 1.00 84.19 82 PRO A C 1
ATOM 573 O O . PRO A 1 82 ? -5.333 8.283 -2.228 1.00 84.19 82 PRO A O 1
ATOM 576 N N . GLU A 1 83 ? -6.671 6.762 -1.283 1.00 88.38 83 GLU A N 1
ATOM 577 C CA . GLU A 1 83 ? -7.787 7.666 -1.009 1.00 88.38 83 GLU A CA 1
ATOM 578 C C . GLU A 1 83 ? -7.380 8.808 -0.064 1.00 88.38 83 GLU A C 1
ATOM 580 O O . GLU A 1 83 ? -7.832 9.941 -0.222 1.00 88.38 83 GLU A O 1
ATOM 585 N N . ALA A 1 84 ? -6.476 8.541 0.885 1.00 89.88 84 ALA A N 1
ATOM 586 C CA . ALA A 1 84 ? -5.941 9.569 1.773 1.00 89.88 84 ALA A CA 1
ATOM 587 C C . ALA A 1 84 ? -4.965 10.510 1.050 1.00 89.88 84 ALA A C 1
ATOM 589 O O . ALA A 1 84 ? -4.905 11.690 1.390 1.00 89.88 84 ALA A O 1
ATOM 590 N N . LEU A 1 85 ? -4.207 10.012 0.069 1.00 89.94 85 LEU A N 1
ATOM 591 C CA . LEU A 1 85 ? -3.324 10.835 -0.767 1.00 89.94 85 LEU A CA 1
ATOM 592 C C . LEU A 1 85 ? -4.135 11.730 -1.708 1.00 89.94 85 LEU A C 1
ATOM 594 O O . LEU A 1 85 ? -3.886 12.929 -1.803 1.00 89.94 85 LEU A O 1
ATOM 598 N N . GLU A 1 86 ? -5.151 11.163 -2.355 1.00 90.94 86 GLU A N 1
ATOM 599 C CA . GLU A 1 86 ? -6.049 11.882 -3.259 1.00 90.94 86 GLU A CA 1
ATOM 600 C C . GLU A 1 86 ? -6.793 13.017 -2.550 1.00 90.94 86 GLU A C 1
ATOM 602 O O . GLU A 1 86 ? -6.870 14.123 -3.085 1.00 90.94 86 GLU A O 1
ATOM 607 N N . ALA A 1 87 ? -7.257 12.790 -1.316 1.00 92.94 87 ALA A N 1
ATOM 608 C CA . ALA A 1 87 ? -7.927 13.808 -0.503 1.00 92.94 87 ALA A CA 1
ATOM 609 C C . ALA A 1 87 ? -7.048 15.038 -0.191 1.00 92.94 87 ALA A C 1
ATOM 611 O O . ALA A 1 87 ? -7.574 16.094 0.161 1.00 92.94 87 ALA A O 1
ATOM 612 N N . CYS A 1 88 ? -5.725 14.909 -0.315 1.00 94.69 88 CYS A N 1
ATOM 613 C CA . CYS A 1 88 ? -4.754 15.970 -0.049 1.00 94.69 88 CYS A CA 1
ATOM 614 C C . CYS A 1 88 ? -3.978 16.421 -1.290 1.00 94.69 88 CYS A C 1
ATOM 616 O O . CYS A 1 88 ? -3.109 17.290 -1.193 1.00 94.69 88 CYS A O 1
ATOM 618 N N . ARG A 1 89 ? -4.293 15.884 -2.474 1.00 92.31 89 ARG A N 1
ATOM 619 C CA . ARG A 1 89 ? -3.606 16.255 -3.711 1.00 92.31 89 ARG A CA 1
ATOM 620 C C . ARG A 1 89 ? -3.858 17.727 -4.038 1.00 92.31 89 ARG A C 1
ATOM 622 O O . ARG A 1 89 ? -4.987 18.127 -4.300 1.00 92.31 89 ARG A O 1
ATOM 629 N N . GLY A 1 90 ? -2.787 18.520 -4.060 1.00 89.06 90 GLY A N 1
ATOM 630 C CA . GLY A 1 90 ? -2.850 19.964 -4.317 1.00 89.06 90 GLY A CA 1
ATOM 631 C C . GLY A 1 90 ? -3.305 20.804 -3.118 1.00 89.06 90 GLY A C 1
ATOM 632 O O . GLY A 1 90 ? -3.398 22.022 -3.243 1.00 89.06 90 GLY A O 1
ATOM 633 N N . GLN A 1 91 ? -3.551 20.178 -1.966 1.00 90.62 91 GLN A N 1
ATOM 634 C CA . GLN A 1 91 ? -3.891 20.868 -0.727 1.00 90.62 91 GLN A CA 1
ATOM 635 C C . GLN A 1 91 ? -2.623 21.227 0.055 1.00 90.62 91 GLN A C 1
ATOM 637 O O . GLN A 1 91 ? -1.582 20.585 -0.081 1.00 90.62 91 GLN A O 1
ATOM 642 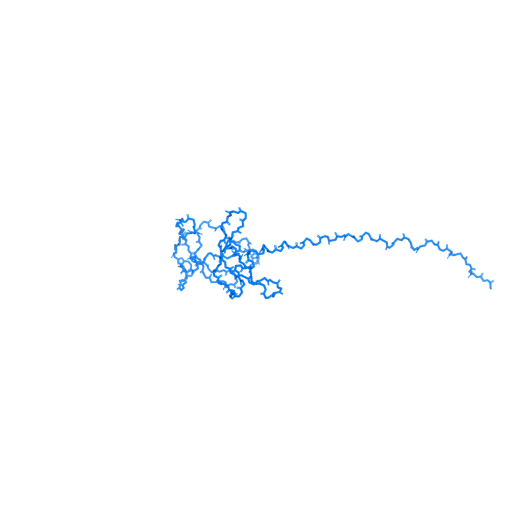N N . GLN A 1 92 ? -2.716 22.264 0.885 1.00 89.06 92 GLN A N 1
ATOM 643 C CA . GLN A 1 92 ? -1.630 22.668 1.780 1.00 89.06 92 GLN A CA 1
ATOM 644 C C . GLN A 1 92 ? -1.592 21.788 3.038 1.00 89.06 92 GLN A C 1
ATOM 646 O O . GLN A 1 92 ? -2.619 21.253 3.469 1.00 89.06 92 GLN A O 1
ATOM 651 N N . ASP A 1 93 ? -0.417 21.682 3.663 1.00 89.44 93 ASP A N 1
ATOM 652 C CA . ASP A 1 93 ? -0.286 21.060 4.982 1.00 89.44 93 ASP A CA 1
ATOM 653 C C . ASP A 1 93 ? -1.224 21.740 5.995 1.00 89.44 93 ASP A C 1
ATOM 655 O O . ASP A 1 93 ? -1.340 22.964 6.053 1.00 89.44 93 ASP A O 1
ATOM 659 N N . GLY A 1 94 ? -1.928 20.933 6.789 1.00 88.06 94 GLY A N 1
ATOM 660 C CA . GLY A 1 94 ? -2.932 21.395 7.749 1.00 88.06 94 GLY A CA 1
ATOM 661 C C . GLY A 1 94 ? -4.341 21.593 7.176 1.00 88.06 94 GLY A C 1
ATOM 662 O O . GLY A 1 94 ? -5.276 21.785 7.957 1.00 88.06 94 GLY A O 1
ATOM 663 N N . ALA A 1 95 ? -4.541 21.495 5.856 1.00 94.06 95 ALA A N 1
ATOM 664 C CA . ALA A 1 95 ? -5.874 21.559 5.259 1.00 94.06 95 ALA A CA 1
ATOM 665 C C . ALA A 1 95 ? -6.770 20.425 5.779 1.00 94.06 95 ALA A C 1
ATOM 667 O O . ALA A 1 95 ? -6.325 19.288 5.936 1.00 94.06 95 ALA A O 1
ATOM 668 N N . SER A 1 96 ? -8.045 20.726 6.041 1.00 94.06 96 SER A N 1
ATOM 669 C CA . SER A 1 96 ? -9.015 19.698 6.434 1.00 94.06 96 SER A CA 1
ATOM 670 C C . SER A 1 96 ? -9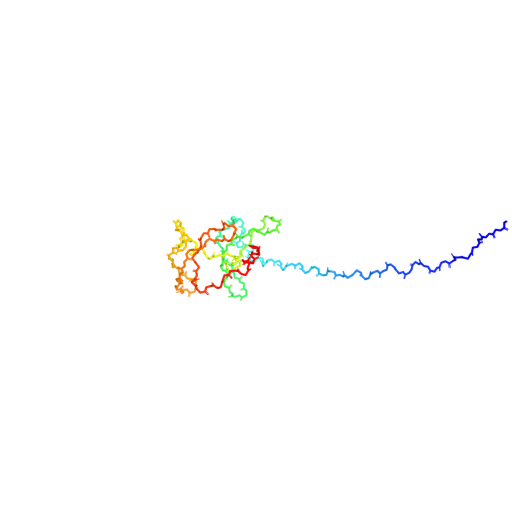.307 18.771 5.257 1.00 94.06 96 SER A C 1
ATOM 672 O O . SER A 1 96 ? -9.504 19.231 4.135 1.00 94.06 96 SER A O 1
ATOM 674 N N . CYS A 1 97 ? -9.351 17.472 5.527 1.00 94.06 97 CYS A N 1
ATOM 675 C CA . CYS A 1 97 ? -9.571 16.435 4.525 1.00 94.06 97 CYS A CA 1
ATOM 676 C C . CYS A 1 97 ? -10.434 15.307 5.100 1.00 94.06 97 CYS A C 1
ATOM 678 O O . CYS A 1 97 ? -10.560 15.156 6.320 1.00 94.06 97 CYS A O 1
ATOM 680 N N . GLN A 1 98 ? -11.031 14.508 4.219 1.00 93.31 98 GLN A N 1
ATOM 681 C CA . GLN A 1 98 ? -11.819 13.338 4.585 1.00 93.31 98 GLN A CA 1
ATOM 682 C C . GLN A 1 98 ? -11.737 12.294 3.471 1.00 93.31 98 GLN A C 1
ATOM 684 O O . GLN A 1 98 ? -11.729 12.651 2.295 1.00 93.31 98 GLN A O 1
ATOM 689 N N . PHE A 1 99 ? -11.693 11.015 3.835 1.00 90.69 99 PHE A N 1
ATOM 690 C CA . PHE A 1 99 ? -11.743 9.907 2.881 1.00 90.69 99 PHE A CA 1
ATOM 691 C C . PHE A 1 99 ? -12.519 8.720 3.460 1.00 90.69 99 PHE A C 1
ATOM 693 O O . PHE A 1 99 ? -12.689 8.606 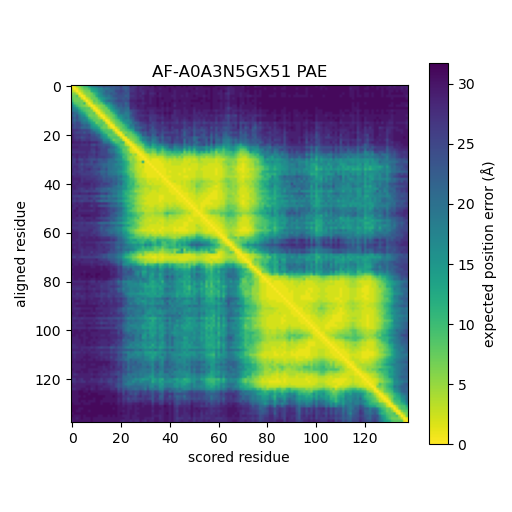4.675 1.00 90.69 99 PHE A O 1
ATOM 700 N N . THR A 1 100 ? -12.989 7.826 2.593 1.00 88.62 100 THR A N 1
ATOM 701 C CA . THR A 1 100 ? -13.641 6.578 3.003 1.00 88.62 100 THR A CA 1
ATOM 702 C C . THR A 1 100 ? -12.611 5.457 3.019 1.00 88.62 100 THR A C 1
ATOM 704 O O . THR A 1 100 ? -11.974 5.167 2.010 1.00 88.62 100 THR A O 1
ATOM 707 N N . ALA A 1 101 ? -12.427 4.830 4.177 1.00 81.75 101 ALA A N 1
ATOM 708 C CA . ALA A 1 101 ? -11.580 3.663 4.328 1.00 81.75 101 ALA A CA 1
ATOM 709 C C . ALA A 1 101 ? -12.174 2.465 3.566 1.00 81.75 101 ALA A C 1
ATOM 711 O O . ALA A 1 101 ? -13.397 2.353 3.462 1.00 81.75 101 ALA A O 1
ATOM 712 N N . PRO A 1 102 ? -11.352 1.486 3.148 1.00 72.31 102 PRO A N 1
ATOM 713 C CA . PRO A 1 102 ? -11.831 0.278 2.465 1.00 72.31 102 PRO A CA 1
ATOM 714 C C . PRO A 1 102 ? -12.907 -0.514 3.231 1.00 72.31 102 PRO A C 1
ATOM 716 O O . PRO A 1 102 ? -13.665 -1.271 2.637 1.00 72.31 102 PRO A O 1
ATOM 719 N N . ARG A 1 103 ? -12.994 -0.327 4.555 1.00 78.12 103 ARG A N 1
ATOM 720 C CA . ARG A 1 103 ? -14.024 -0.910 5.433 1.00 78.12 103 ARG A CA 1
ATOM 721 C C . ARG A 1 103 ? -15.353 -0.134 5.466 1.00 78.12 103 ARG A C 1
ATOM 723 O O . ARG A 1 103 ? -16.211 -0.456 6.278 1.00 78.12 103 ARG A O 1
ATOM 730 N N . GLY A 1 104 ? -15.510 0.896 4.631 1.00 81.50 104 GLY A N 1
ATOM 731 C CA . GLY A 1 104 ? -16.714 1.732 4.536 1.00 81.50 104 GLY A CA 1
ATOM 732 C C . GLY A 1 104 ? -16.811 2.851 5.578 1.00 81.50 104 GLY A C 1
ATOM 733 O O . GLY A 1 104 ? -17.806 3.566 5.620 1.00 81.50 104 GLY A O 1
ATOM 734 N N . GLU A 1 105 ? -15.794 3.022 6.420 1.00 87.50 105 GLU A N 1
ATOM 735 C CA . GLU A 1 105 ? -15.772 4.069 7.439 1.00 87.50 105 GLU A CA 1
ATOM 736 C C . GLU A 1 105 ? -15.232 5.376 6.867 1.00 87.50 105 GLU A C 1
ATOM 738 O O . GLU A 1 105 ? -14.191 5.393 6.214 1.00 87.50 105 GLU A O 1
ATOM 743 N N . THR A 1 106 ? -15.905 6.482 7.155 1.00 89.94 106 THR A N 1
ATOM 744 C CA . THR A 1 106 ? -15.437 7.804 6.754 1.00 89.94 106 THR A CA 1
ATOM 745 C C . THR A 1 106 ? -14.516 8.388 7.819 1.00 89.94 106 THR A C 1
ATOM 747 O O . THR A 1 106 ? -14.913 8.593 8.962 1.00 89.94 106 THR A O 1
ATOM 750 N N . ILE A 1 107 ? -13.290 8.706 7.422 1.00 89.81 107 ILE A N 1
ATOM 751 C CA . ILE A 1 107 ? -12.229 9.194 8.296 1.00 89.81 107 ILE A CA 1
ATOM 752 C C . ILE A 1 107 ? -11.967 10.664 7.976 1.00 89.81 107 ILE A C 1
ATOM 754 O O . ILE A 1 107 ? -11.572 11.000 6.860 1.00 89.81 107 ILE A O 1
ATOM 758 N N . ALA A 1 108 ? -12.184 11.542 8.957 1.00 91.94 108 ALA A N 1
ATOM 759 C CA . ALA A 1 108 ? -11.854 12.963 8.869 1.00 91.94 108 ALA A CA 1
ATOM 760 C C . ALA A 1 108 ? -10.473 13.247 9.476 1.00 91.94 108 ALA A C 1
ATOM 762 O O . ALA A 1 108 ? -10.071 12.641 10.471 1.00 91.94 108 ALA A O 1
ATOM 763 N N . GLY A 1 109 ? -9.750 14.199 8.894 1.00 93.19 109 GLY A N 1
ATOM 764 C CA . GLY A 1 109 ? -8.364 14.449 9.249 1.00 93.19 109 GLY A CA 1
ATOM 765 C C . GLY A 1 109 ? -7.839 15.793 8.772 1.00 93.19 109 GLY A C 1
ATOM 766 O O . GLY A 1 109 ? -8.593 16.725 8.482 1.00 93.19 109 GLY A O 1
ATOM 767 N N . VAL A 1 110 ? -6.515 15.879 8.725 1.00 94.06 110 VAL A N 1
ATOM 768 C CA . VAL A 1 110 ? -5.774 16.993 8.136 1.00 94.06 110 VAL A CA 1
ATOM 769 C C . VAL A 1 110 ? -4.676 16.470 7.219 1.00 94.06 110 VAL A C 1
ATOM 771 O O . VAL A 1 110 ? -4.098 15.412 7.477 1.00 94.06 110 VAL A O 1
ATOM 774 N N . CYS A 1 111 ? -4.377 17.214 6.161 1.00 93.44 111 CYS A N 1
ATOM 775 C CA . CYS A 1 111 ? -3.277 16.902 5.261 1.00 93.44 111 CYS A CA 1
ATOM 776 C C . CYS A 1 111 ? -1.939 17.074 5.977 1.00 93.44 111 CYS A C 1
ATOM 778 O O . CYS A 1 111 ? -1.690 18.114 6.589 1.00 93.44 111 CYS A O 1
ATOM 780 N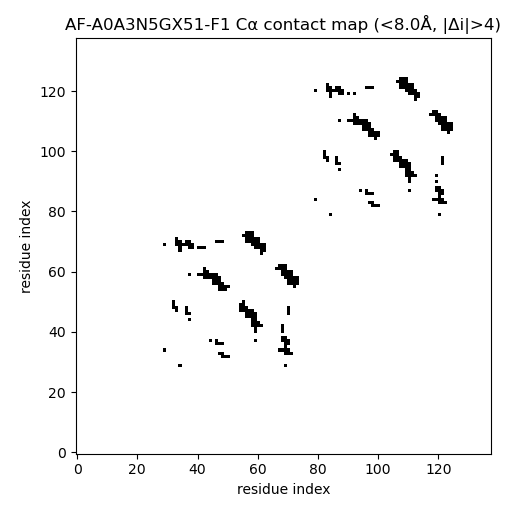 N . ARG A 1 112 ? -1.095 16.041 5.930 1.00 90.38 112 ARG A N 1
ATOM 781 C CA . ARG A 1 112 ? 0.259 16.069 6.490 1.00 90.38 112 ARG A CA 1
ATOM 782 C C . ARG A 1 112 ? 1.240 15.428 5.518 1.00 90.38 112 ARG A C 1
ATOM 784 O O . ARG A 1 112 ? 1.043 14.279 5.119 1.00 90.38 112 ARG A O 1
ATOM 791 N N . SER A 1 113 ? 2.292 16.158 5.178 1.00 88.19 113 SER A N 1
ATOM 792 C CA . SER A 1 113 ? 3.448 15.644 4.442 1.00 88.19 113 SER A CA 1
ATOM 793 C C . SER A 1 113 ? 4.291 14.689 5.294 1.00 88.19 113 SER A C 1
ATOM 795 O O . SER A 1 113 ? 4.341 14.797 6.524 1.00 88.19 113 SER A O 1
ATOM 797 N N . GLY A 1 114 ? 4.945 13.724 4.644 1.00 80.88 114 GLY A N 1
ATOM 798 C CA . GLY A 1 114 ? 5.831 12.787 5.334 1.00 80.88 114 GLY A CA 1
ATOM 799 C C . GLY A 1 114 ? 7.173 13.418 5.731 1.00 80.88 114 GLY A C 1
ATOM 800 O O . GLY A 1 114 ? 7.604 14.405 5.131 1.00 80.88 114 GLY A O 1
ATOM 801 N N . PRO A 1 115 ? 7.872 12.850 6.732 1.00 76.56 115 PRO A N 1
ATOM 802 C CA . PRO A 1 115 ? 9.100 13.425 7.287 1.00 76.56 115 PRO A CA 1
ATOM 803 C C . PRO A 1 115 ? 10.281 13.451 6.305 1.00 76.56 115 PRO A C 1
ATOM 805 O O . PRO A 1 115 ? 11.277 14.115 6.578 1.00 76.56 115 PRO A O 1
ATOM 808 N N . ARG A 1 116 ? 10.207 12.726 5.181 1.00 76.19 116 ARG A N 1
ATOM 809 C CA . ARG A 1 116 ? 11.255 12.674 4.151 1.00 76.19 116 ARG A CA 1
ATOM 810 C C . ARG A 1 116 ? 10.784 13.256 2.818 1.00 76.19 116 ARG A C 1
ATOM 812 O O . ARG A 1 116 ? 11.327 12.906 1.774 1.00 76.19 116 ARG A O 1
ATOM 819 N N . GLY A 1 117 ? 9.778 14.132 2.848 1.00 75.50 117 GLY A N 1
ATOM 820 C CA . GLY A 1 117 ? 9.210 14.736 1.643 1.00 75.50 117 GLY A CA 1
ATOM 821 C C . GLY A 1 117 ? 8.252 13.813 0.889 1.00 75.50 117 GLY A C 1
ATOM 822 O O . GLY A 1 117 ? 8.046 13.994 -0.310 1.00 75.50 117 GLY A O 1
ATOM 823 N N . GLU A 1 118 ? 7.675 12.808 1.558 1.00 82.56 118 GLU A N 1
ATOM 824 C CA . GLU A 1 118 ? 6.572 12.035 0.989 1.00 82.56 118 GLU A CA 1
ATOM 825 C C . GLU A 1 118 ? 5.325 12.929 0.781 1.00 82.56 118 GLU A C 1
ATOM 827 O O . GLU A 1 118 ? 5.098 13.852 1.572 1.00 82.56 118 GLU A O 1
ATOM 832 N N . PRO A 1 119 ? 4.501 12.660 -0.254 1.00 83.50 119 PRO A N 1
ATOM 833 C CA . PRO A 1 119 ? 3.319 13.465 -0.567 1.00 83.50 119 PRO A CA 1
ATOM 834 C C . PRO A 1 119 ? 2.347 13.562 0.613 1.00 83.50 119 PRO A C 1
ATOM 836 O O . PRO A 1 119 ? 2.174 12.602 1.368 1.00 83.50 119 PRO A O 1
ATOM 839 N N . ALA A 1 120 ? 1.684 14.716 0.735 1.00 89.62 120 ALA A N 1
ATOM 840 C CA . ALA A 1 120 ? 0.699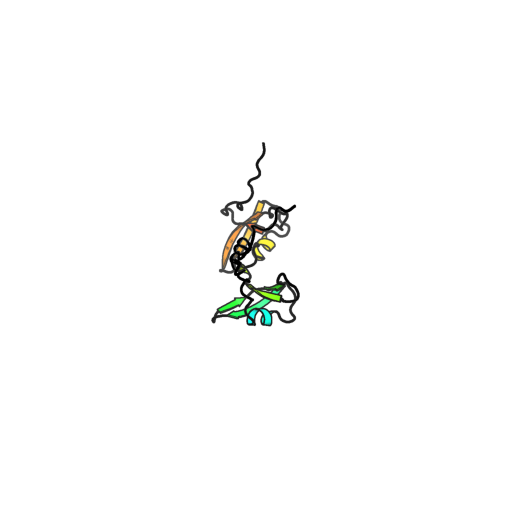 14.954 1.779 1.00 89.62 120 ALA A CA 1
ATOM 841 C C . ALA A 1 120 ? -0.444 13.936 1.702 1.00 89.62 120 ALA A C 1
ATOM 843 O O . ALA A 1 120 ? -1.057 13.742 0.652 1.00 89.62 120 ALA A O 1
ATOM 844 N N . ALA A 1 121 ? -0.742 13.310 2.837 1.00 91.75 121 ALA A N 1
ATOM 845 C CA . ALA A 1 121 ? -1.856 12.387 2.985 1.00 91.75 121 ALA A CA 1
ATOM 846 C C . ALA A 1 121 ? -2.797 12.855 4.091 1.00 91.75 121 ALA A C 1
ATOM 848 O O . ALA A 1 121 ? -2.385 13.511 5.052 1.00 91.75 121 ALA A O 1
ATOM 849 N N . CYS A 1 122 ? -4.066 12.481 3.968 1.00 92.88 122 CYS A N 1
ATOM 850 C CA . CYS A 1 122 ? -5.070 12.767 4.973 1.00 92.88 122 CYS A CA 1
ATOM 851 C C . CYS A 1 122 ? -4.845 11.904 6.219 1.00 92.88 122 CYS A C 1
ATOM 853 O O . CYS A 1 122 ? -5.101 10.699 6.210 1.00 92.88 122 CYS A O 1
ATOM 855 N N . ALA A 1 123 ? -4.361 12.523 7.295 1.00 89.44 123 ALA A N 1
ATOM 856 C CA . ALA A 1 123 ? -4.098 11.867 8.569 1.00 89.44 123 ALA A CA 1
ATOM 857 C C . ALA A 1 123 ? -5.200 12.212 9.589 1.00 89.44 123 ALA A C 1
ATOM 859 O O . ALA A 1 123 ? -5.513 13.397 9.758 1.00 89.44 123 ALA A O 1
ATOM 860 N N . PRO A 1 124 ? -5.777 11.228 10.306 1.00 87.00 124 PRO A N 1
ATOM 861 C CA . PRO A 1 124 ? -6.728 11.508 11.380 1.00 87.00 124 PRO A CA 1
ATOM 862 C C . PRO A 1 124 ? -6.101 12.396 12.459 1.00 87.00 124 PRO A C 1
ATOM 864 O O . PRO A 1 124 ? -4.905 12.301 12.745 1.00 87.00 124 PRO A O 1
ATOM 867 N N . LYS A 1 125 ? -6.911 13.264 13.073 1.00 74.31 125 LYS A N 1
ATOM 868 C CA . LYS A 1 125 ? -6.429 14.252 14.056 1.00 74.31 125 LYS A CA 1
ATOM 869 C C . LYS A 1 125 ? -5.854 13.607 15.326 1.00 74.31 125 LYS A C 1
ATOM 871 O O . LYS A 1 125 ? -4.951 14.192 15.917 1.00 74.31 125 LYS A O 1
ATOM 876 N N . ASP A 1 126 ? -6.302 12.396 15.656 1.00 69.38 126 ASP A N 1
ATOM 877 C CA . ASP A 1 126 ? -5.913 11.652 16.862 1.00 69.38 126 ASP A 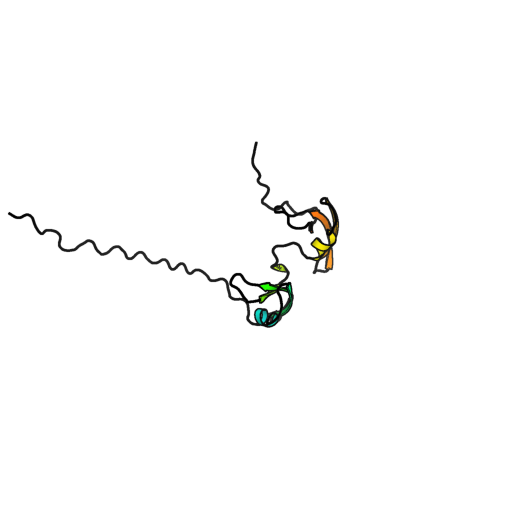CA 1
ATOM 878 C C . ASP A 1 126 ? -4.746 10.675 16.653 1.00 69.38 126 ASP A C 1
ATOM 880 O O . ASP A 1 126 ? -4.416 9.910 17.560 1.00 69.38 126 ASP A O 1
ATOM 884 N N . LEU A 1 127 ? -4.104 10.655 15.474 1.00 62.31 127 LEU A N 1
ATOM 885 C CA . LEU A 1 127 ? -2.921 9.810 15.302 1.00 62.31 127 LEU A CA 1
ATOM 886 C C . LEU A 1 127 ? -1.752 10.366 16.131 1.00 62.31 127 LEU A C 1
ATOM 888 O O . LEU A 1 127 ? -1.364 11.524 15.920 1.00 62.31 127 LEU A O 1
ATOM 892 N N . PRO A 1 128 ? -1.140 9.545 17.011 1.00 58.78 128 PRO A N 1
ATOM 893 C CA . PRO A 1 128 ? 0.118 9.900 17.647 1.00 58.78 128 PRO A CA 1
ATOM 894 C C . PRO A 1 128 ? 1.153 10.247 16.567 1.00 58.78 128 PRO A C 1
ATOM 896 O O . PRO A 1 128 ? 1.164 9.605 15.508 1.00 58.78 128 PRO A O 1
ATOM 899 N N . PRO A 1 129 ? 2.024 11.246 16.795 1.00 55.66 129 PRO A N 1
ATOM 900 C CA . PRO A 1 129 ? 3.103 11.538 15.862 1.00 55.66 129 PRO A CA 1
ATOM 901 C C . PRO A 1 129 ? 3.944 10.271 15.628 1.00 55.66 129 PRO A C 1
ATOM 903 O O . PRO A 1 129 ? 4.140 9.492 16.568 1.00 55.66 129 PRO A O 1
ATOM 906 N N . PRO A 1 130 ? 4.443 10.038 14.398 1.00 54.38 130 PRO A N 1
ATOM 907 C CA . PRO A 1 130 ? 5.302 8.896 14.127 1.00 54.38 130 PRO A CA 1
ATOM 908 C C . PRO A 1 130 ? 6.497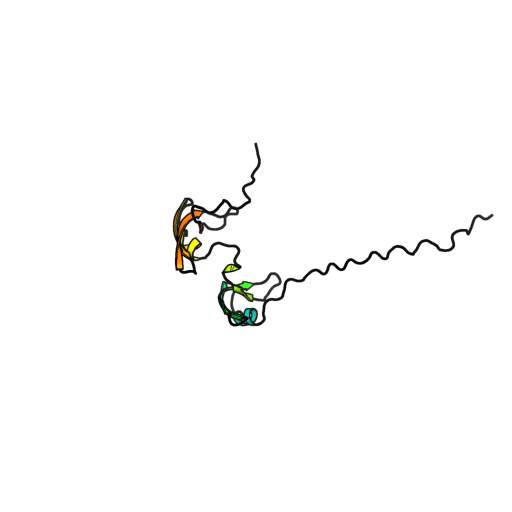 8.940 15.082 1.00 54.38 130 PRO A C 1
ATOM 910 O O . PRO A 1 130 ? 7.167 9.968 15.210 1.00 54.38 130 PRO A O 1
ATOM 913 N N . SER A 1 131 ? 6.737 7.833 15.786 1.00 52.47 131 SER A N 1
ATOM 914 C CA . SER A 1 131 ? 7.857 7.678 16.714 1.00 52.47 131 SER A CA 1
ATOM 915 C C . SER A 1 131 ? 9.168 7.842 15.938 1.00 52.47 131 SER A C 1
ATOM 917 O O . SER A 1 131 ? 9.629 6.918 15.275 1.00 52.47 131 SER A O 1
ATOM 919 N N . GLY A 1 132 ? 9.717 9.056 15.939 1.00 52.19 132 GLY A N 1
ATOM 920 C CA . GLY A 1 132 ? 10.860 9.414 15.096 1.00 52.19 132 GLY A CA 1
ATOM 921 C C . GLY A 1 132 ? 11.238 10.896 15.094 1.00 52.19 132 GLY A C 1
ATOM 922 O O . GLY A 1 132 ? 12.359 11.222 14.725 1.00 52.19 132 GLY A O 1
ATOM 923 N N . ALA A 1 133 ? 10.381 11.801 15.575 1.00 50.47 133 ALA A N 1
ATOM 924 C CA . ALA A 1 133 ? 10.760 13.196 15.822 1.00 50.47 133 ALA A CA 1
ATOM 925 C C . ALA A 1 133 ? 11.436 13.359 17.200 1.00 50.47 133 ALA A C 1
ATOM 927 O O . ALA A 1 133 ? 10.972 14.098 18.060 1.00 50.47 133 ALA A O 1
ATOM 928 N N . GLY A 1 134 ? 12.523 12.617 17.422 1.00 47.88 134 GLY A N 1
ATOM 929 C CA . GLY A 1 134 ? 13.473 12.848 18.509 1.00 47.88 134 GLY A CA 1
ATOM 930 C C . GLY A 1 134 ? 14.666 13.634 17.977 1.00 47.88 134 GLY A C 1
ATOM 931 O O . GLY A 1 134 ? 15.741 13.072 17.800 1.00 47.88 134 GLY A O 1
ATOM 932 N N . GLY A 1 135 ? 14.456 14.911 17.653 1.00 43.53 135 GLY A N 1
ATOM 933 C CA . GLY A 1 135 ? 15.520 15.847 17.290 1.00 43.53 135 GLY A CA 1
ATOM 934 C C . GLY A 1 135 ? 15.979 16.617 18.522 1.00 43.53 135 GLY A C 1
ATOM 935 O O . GLY A 1 135 ? 15.292 17.524 18.975 1.00 43.53 135 GLY A O 1
ATOM 936 N N . SER A 1 136 ? 17.119 16.210 19.070 1.00 57.03 136 SER A N 1
ATOM 937 C CA . SER A 1 136 ? 17.829 16.856 20.174 1.00 57.03 136 SER A CA 1
ATOM 938 C C . SER A 1 136 ? 18.610 18.090 19.693 1.00 57.03 136 SER A C 1
ATOM 940 O O . SER A 1 136 ? 19.268 18.018 18.657 1.00 57.03 136 SER A O 1
ATOM 942 N N . GLY A 1 137 ? 18.623 19.158 20.501 1.00 48.00 137 GLY A N 1
ATOM 943 C CA . GLY A 1 137 ? 19.572 20.285 20.437 1.00 48.00 137 GLY A CA 1
ATOM 944 C C . GLY A 1 137 ? 18.876 21.641 20.285 1.00 48.00 137 GLY A C 1
ATOM 945 O O . GLY A 1 137 ? 18.030 21.791 19.415 1.00 48.00 137 GLY A O 1
ATOM 946 N N . GLY A 1 138 ? 19.149 22.670 21.083 1.00 37.88 138 GLY A N 1
ATOM 947 C CA . GLY A 1 138 ? 20.039 22.889 22.224 1.00 37.88 138 GLY A CA 1
ATOM 948 C C . GLY A 1 138 ? 19.783 24.307 22.736 1.00 37.88 138 GLY A C 1
ATOM 949 O O . GLY A 1 138 ? 19.220 25.106 21.953 1.00 37.88 138 GLY A O 1
#

Foldseek 3Di:
DDDDDDDPDDPDPPPPDPPPPPPVVDPDDDDPQQQVQCVVHDFFDWGWGADPNDIATATFHDDDPDDGTGGDHPVPPPDDRPQQLVQCVVHDFQQWGWGQDPVRDIATATWDADPVRHGTGGDHPPDDDPPPPPDDDD

pLDDT: mean 74.64, std 16.59, range [37.88, 94.69]